Protein AF-A0A953I5X9-F1 (afdb_monomer)

Radius of gyration: 16.62 Å; Cα contacts (8 Å, |Δi|>4): 2; chains: 1; bounding box: 32×24×44 Å

Structure (mmCIF, N/CA/C/O backbone):
data_AF-A0A953I5X9-F1
#
_entry.id   AF-A0A953I5X9-F1
#
loop_
_atom_site.group_PDB
_atom_site.id
_atom_site.type_symbol
_atom_site.label_atom_id
_atom_site.label_alt_id
_atom_site.label_comp_id
_atom_site.label_asym_id
_atom_site.la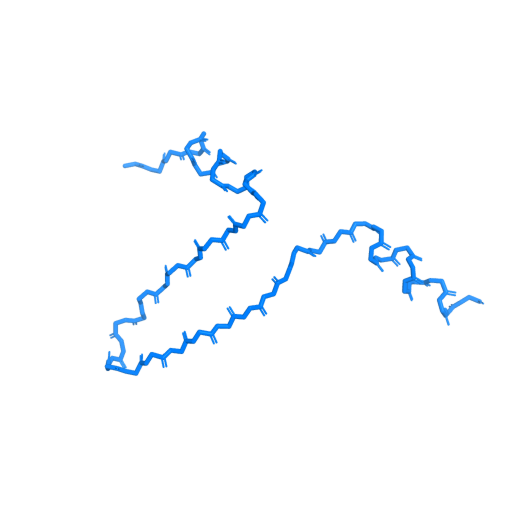bel_entity_id
_atom_site.label_seq_id
_atom_site.pdbx_PDB_ins_code
_atom_site.Cartn_x
_atom_site.Cartn_y
_atom_site.Cartn_z
_atom_site.occupancy
_atom_site.B_iso_or_equiv
_atom_site.auth_seq_id
_atom_site.auth_comp_id
_atom_site.auth_asym_id
_atom_site.auth_atom_id
_atom_site.pdbx_PDB_model_num
ATOM 1 N N . ALA A 1 1 ? 5.327 18.528 13.283 1.00 78.88 1 ALA A N 1
ATOM 2 C CA . ALA A 1 1 ? 5.841 18.784 11.922 1.00 78.88 1 ALA A CA 1
ATOM 3 C C . ALA A 1 1 ? 5.995 17.447 11.207 1.00 78.88 1 ALA A C 1
ATOM 5 O O . ALA A 1 1 ? 6.265 16.459 11.881 1.00 78.88 1 ALA A O 1
ATOM 6 N N . PHE A 1 2 ? 5.780 17.404 9.893 1.00 88.44 2 PHE A N 1
ATOM 7 C CA . PHE A 1 2 ? 5.997 16.201 9.083 1.00 88.44 2 PHE A CA 1
ATOM 8 C C . PHE A 1 2 ? 7.497 15.871 8.996 1.00 88.44 2 PHE A C 1
ATOM 10 O O . PHE A 1 2 ? 8.314 16.786 8.910 1.00 88.44 2 PHE A O 1
ATOM 17 N N . ASN A 1 3 ? 7.849 14.582 9.045 1.00 94.50 3 ASN A N 1
ATOM 18 C CA . ASN A 1 3 ? 9.222 14.098 8.896 1.00 94.50 3 ASN A CA 1
ATOM 19 C C . ASN A 1 3 ? 9.321 13.232 7.634 1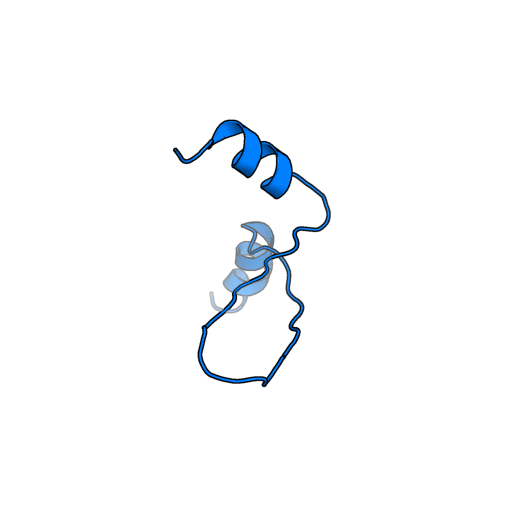.00 94.50 3 ASN A C 1
ATOM 21 O O . ASN A 1 3 ? 8.939 12.061 7.632 1.00 94.50 3 ASN A O 1
ATOM 25 N N . GLU A 1 4 ? 9.840 13.834 6.572 1.00 95.31 4 GLU A N 1
ATOM 26 C CA . GLU A 1 4 ? 9.948 13.220 5.250 1.00 95.31 4 GLU A CA 1
ATOM 27 C C . GLU A 1 4 ? 10.934 12.049 5.212 1.00 95.31 4 GLU A C 1
ATOM 29 O O . GLU A 1 4 ? 10.668 11.037 4.563 1.00 95.31 4 GLU A O 1
ATOM 34 N N . GLU A 1 5 ? 12.041 12.129 5.957 1.00 95.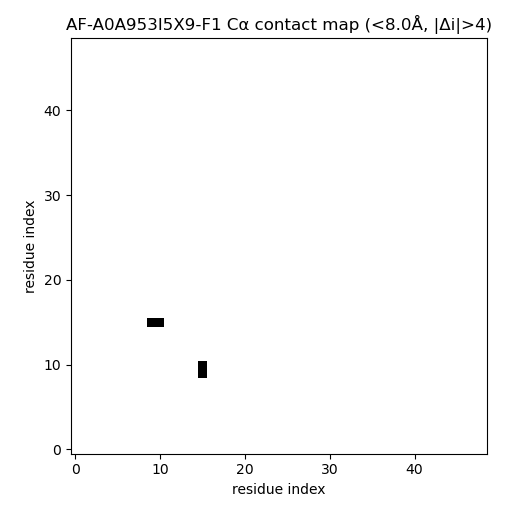56 5 GLU A N 1
ATOM 35 C CA . GLU A 1 5 ? 13.014 11.036 6.026 1.00 95.56 5 GLU A CA 1
ATOM 36 C C . GLU A 1 5 ? 12.404 9.782 6.655 1.00 95.56 5 GLU A C 1
ATOM 38 O O . GLU A 1 5 ? 12.606 8.671 6.162 1.00 95.56 5 GLU A O 1
ATOM 43 N N . ALA A 1 6 ? 11.639 9.948 7.736 1.00 93.56 6 ALA A N 1
ATOM 44 C CA . ALA A 1 6 ? 10.951 8.841 8.388 1.00 93.56 6 ALA A CA 1
ATOM 45 C C . ALA A 1 6 ? 9.895 8.216 7.461 1.00 93.56 6 ALA A C 1
ATOM 47 O O . ALA A 1 6 ? 9.831 6.992 7.352 1.00 93.56 6 ALA A O 1
ATOM 48 N N . ALA A 1 7 ? 9.122 9.042 6.746 1.00 93.00 7 ALA A N 1
ATOM 49 C CA . ALA A 1 7 ? 8.146 8.569 5.766 1.00 93.00 7 ALA A CA 1
ATOM 50 C C . ALA A 1 7 ? 8.821 7.798 4.619 1.00 93.00 7 ALA A C 1
ATOM 52 O O . ALA A 1 7 ? 8.395 6.699 4.277 1.00 93.00 7 ALA A O 1
ATOM 53 N N . THR A 1 8 ? 9.925 8.321 4.086 1.00 94.19 8 THR A N 1
ATOM 54 C CA . THR A 1 8 ? 10.693 7.674 3.013 1.00 94.19 8 THR A CA 1
ATOM 55 C C . THR A 1 8 ? 11.204 6.299 3.439 1.00 94.19 8 THR A C 1
ATOM 57 O O . THR A 1 8 ? 11.073 5.338 2.685 1.00 94.19 8 THR A O 1
ATOM 60 N N . ARG A 1 9 ? 11.731 6.166 4.665 1.00 94.38 9 ARG A N 1
ATOM 61 C CA . ARG A 1 9 ? 12.199 4.870 5.192 1.00 94.38 9 ARG A CA 1
ATOM 62 C C . ARG A 1 9 ? 11.075 3.838 5.303 1.00 94.38 9 ARG A C 1
ATOM 64 O O . ARG A 1 9 ? 11.325 2.661 5.071 1.00 94.38 9 ARG A O 1
ATOM 71 N N . LEU A 1 10 ? 9.858 4.261 5.649 1.00 93.00 10 LEU A N 1
ATOM 72 C CA . LEU A 1 10 ? 8.691 3.374 5.708 1.00 93.00 10 LEU A CA 1
ATOM 73 C C . LEU A 1 10 ? 8.232 2.949 4.307 1.00 93.00 10 LEU A C 1
ATOM 75 O O . LEU A 1 10 ? 7.959 1.774 4.089 1.00 93.00 10 LEU A O 1
ATOM 79 N N . LEU A 1 11 ? 8.216 3.874 3.344 1.00 94.44 11 LEU A N 1
ATOM 80 C CA . LEU A 1 11 ? 7.820 3.588 1.959 1.00 94.44 11 LEU A CA 1
ATOM 81 C C . LEU A 1 11 ? 8.813 2.687 1.205 1.00 94.44 11 LEU A C 1
ATOM 83 O O . LEU A 1 11 ? 8.443 2.086 0.203 1.00 94.44 11 LEU A O 1
ATOM 87 N N . GLN A 1 12 ? 10.060 2.580 1.671 1.00 94.25 12 GLN A N 1
ATOM 88 C CA . GLN A 1 12 ? 11.081 1.686 1.105 1.00 94.25 12 GLN A CA 1
ATOM 89 C C . GLN A 1 12 ? 10.968 0.228 1.585 1.00 94.25 12 GLN A C 1
ATOM 91 O O . GLN A 1 12 ? 11.748 -0.625 1.155 1.00 94.25 12 GLN A O 1
ATOM 96 N N . GLN A 1 13 ? 10.047 -0.071 2.503 1.00 93.88 13 GLN A N 1
ATOM 97 C CA . GLN A 1 13 ? 9.830 -1.433 2.981 1.00 93.88 13 GLN A CA 1
ATOM 98 C C . GLN A 1 13 ? 9.126 -2.292 1.925 1.00 93.88 13 GLN A C 1
ATOM 100 O O . GLN A 1 13 ? 8.434 -1.792 1.044 1.00 93.88 13 GLN A O 1
ATOM 105 N N . LYS A 1 14 ? 9.290 -3.616 2.034 1.00 93.44 14 LYS A N 1
ATOM 106 C CA . LYS A 1 14 ? 8.649 -4.584 1.130 1.00 93.44 14 LYS A CA 1
ATOM 107 C C . LYS A 1 14 ? 7.118 -4.519 1.192 1.00 93.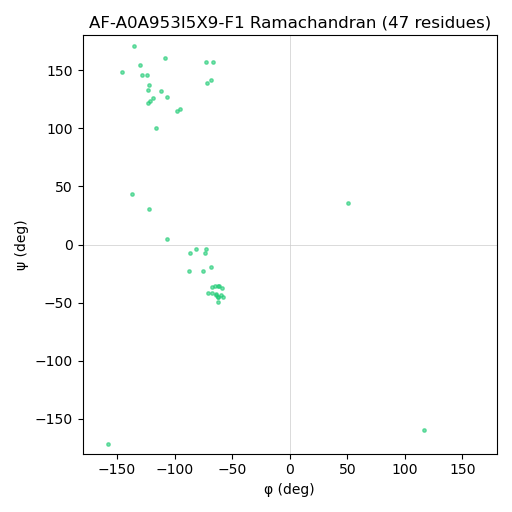44 14 LYS A C 1
ATOM 109 O O . LYS A 1 14 ? 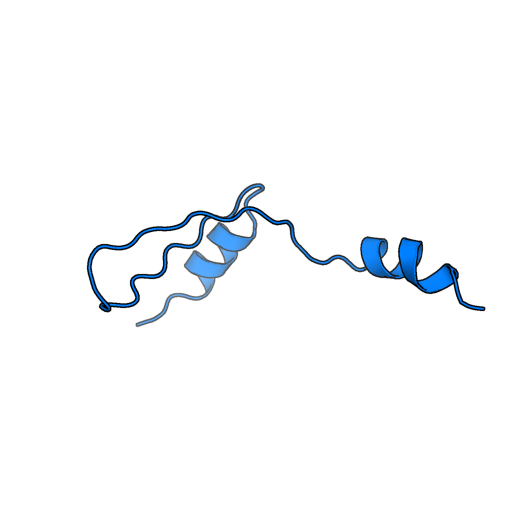6.457 -4.735 0.185 1.00 93.44 14 LYS A O 1
ATOM 114 N N . GLU A 1 15 ? 6.576 -4.265 2.376 1.00 94.88 15 GLU A N 1
ATOM 115 C CA . GLU A 1 15 ? 5.147 -4.101 2.612 1.00 94.88 15 GLU A CA 1
ATOM 116 C C . GLU A 1 15 ? 4.927 -2.738 3.252 1.00 94.88 15 GLU A C 1
ATOM 118 O O . GLU A 1 15 ? 5.630 -2.367 4.193 1.00 94.88 15 GLU A O 1
ATOM 123 N N . VAL A 1 16 ? 3.953 -1.996 2.731 1.00 95.12 16 VAL A N 1
ATOM 124 C CA . VAL A 1 16 ? 3.600 -0.667 3.223 1.00 95.12 16 VAL A CA 1
ATOM 125 C C . VAL A 1 16 ? 2.143 -0.698 3.655 1.00 95.12 16 VAL A C 1
ATOM 127 O O . VAL A 1 16 ? 1.260 -1.042 2.869 1.00 95.12 16 VAL A O 1
ATOM 130 N N . VAL A 1 17 ? 1.896 -0.336 4.913 1.00 95.56 17 VAL A N 1
ATOM 131 C CA . VAL A 1 17 ? 0.555 -0.297 5.502 1.00 95.56 17 VAL A CA 1
ATOM 132 C C . VAL A 1 17 ? 0.119 1.154 5.656 1.00 95.56 17 VAL A C 1
ATOM 134 O O . VAL A 1 17 ? 0.820 1.959 6.269 1.00 95.56 17 VAL A O 1
ATOM 137 N N . PHE A 1 18 ? -1.056 1.472 5.118 1.00 94.44 18 PHE A N 1
ATOM 138 C CA . PHE A 1 18 ? -1.698 2.771 5.276 1.00 94.44 18 PHE A CA 1
ATOM 139 C C . PHE A 1 18 ? -2.953 2.617 6.130 1.00 94.44 18 PHE A C 1
ATOM 141 O O . PHE A 1 18 ? -3.788 1.757 5.861 1.00 94.44 18 PHE A O 1
ATOM 148 N N . THR A 1 19 ? -3.102 3.492 7.120 1.00 96.19 19 THR A N 1
ATOM 149 C CA . THR A 1 19 ? -4.314 3.603 7.934 1.00 96.19 19 THR A CA 1
ATOM 150 C C . THR A 1 19 ? -4.890 4.995 7.737 1.00 96.19 19 THR A C 1
ATOM 152 O O . THR A 1 19 ? -4.186 5.988 7.925 1.00 96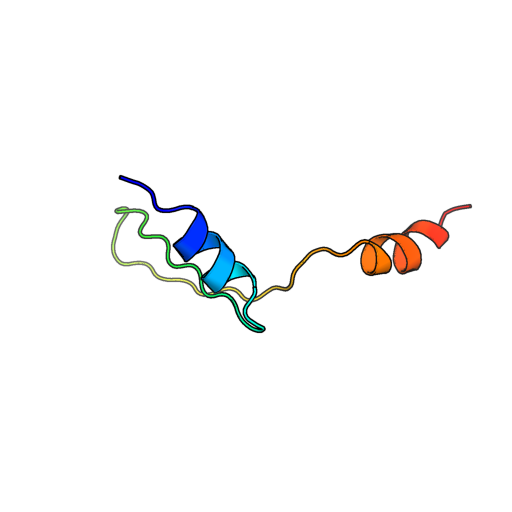.19 19 THR A O 1
ATOM 155 N N . ALA A 1 20 ? -6.163 5.068 7.361 1.00 95.12 20 ALA A N 1
ATOM 156 C CA . ALA A 1 20 ? -6.900 6.317 7.249 1.00 95.12 20 ALA A CA 1
ATOM 157 C C . ALA A 1 20 ? -8.137 6.245 8.147 1.00 95.12 20 ALA A C 1
ATOM 159 O O . ALA A 1 20 ? -8.969 5.358 7.976 1.00 95.12 20 ALA A O 1
ATOM 160 N N . ASP A 1 21 ? -8.249 7.182 9.087 1.00 97.00 21 ASP A N 1
ATOM 161 C CA . ASP A 1 21 ? -9.469 7.407 9.862 1.00 97.00 21 ASP A CA 1
ATOM 162 C C . ASP A 1 21 ? -10.267 8.524 9.182 1.00 97.00 21 ASP A C 1
ATOM 164 O O . ASP A 1 21 ? -9.787 9.649 9.032 1.00 97.00 21 ASP A O 1
ATOM 168 N N . LEU A 1 22 ? -11.468 8.188 8.710 1.00 96.38 22 LEU A N 1
ATOM 169 C CA . LEU A 1 22 ? -12.351 9.130 8.023 1.00 96.38 22 LEU A CA 1
ATOM 170 C C . LEU A 1 22 ? -13.240 9.921 8.992 1.00 96.38 22 LEU A C 1
ATOM 172 O O . LEU A 1 22 ? -13.953 10.818 8.545 1.00 96.38 22 LEU A O 1
ATOM 176 N N . HIS A 1 23 ? -13.236 9.588 10.290 1.00 96.94 23 HIS A N 1
ATOM 177 C CA . HIS A 1 23 ? -14.092 10.189 11.317 1.00 96.94 23 HIS A CA 1
ATOM 178 C C . HIS A 1 23 ? -15.588 10.226 10.935 1.00 96.94 23 HIS A C 1
ATOM 180 O O . HIS A 1 23 ? -16.309 11.168 11.265 1.00 96.94 23 HIS A O 1
ATOM 186 N N . ALA A 1 24 ? -16.062 9.197 10.225 1.00 96.75 24 ALA A N 1
ATOM 187 C CA . ALA A 1 24 ? -17.390 9.147 9.603 1.00 96.75 24 ALA A CA 1
ATOM 188 C C . ALA A 1 24 ? -18.245 7.952 10.075 1.00 96.75 24 ALA A C 1
ATOM 190 O O . ALA A 1 24 ? -19.065 7.431 9.321 1.00 96.75 24 ALA A O 1
ATOM 191 N N . GLY A 1 25 ? -18.051 7.512 11.322 1.00 96.00 25 GLY A N 1
ATOM 192 C CA . GLY A 1 25 ? -18.770 6.391 11.936 1.00 96.00 25 GLY A CA 1
ATOM 193 C C . GLY A 1 25 ? -17.849 5.229 12.305 1.00 96.00 25 GLY A C 1
ATOM 194 O O . GLY A 1 25 ? -16.647 5.414 12.454 1.00 96.00 25 GLY A O 1
ATOM 195 N N . GLU A 1 26 ? -18.430 4.039 12.461 1.00 97.19 26 GLU A N 1
ATOM 196 C CA . GLU A 1 26 ? -17.739 2.837 12.968 1.00 97.19 26 GLU A CA 1
ATOM 197 C C . GLU A 1 26 ? -17.445 1.792 11.879 1.00 97.19 26 GLU A C 1
ATOM 199 O O . GLU A 1 26 ? -16.995 0.687 12.170 1.00 97.19 26 GLU A O 1
ATOM 204 N N . ALA A 1 27 ? -17.737 2.106 10.615 1.00 97.69 27 ALA A N 1
ATOM 205 C CA . ALA A 1 27 ? -17.477 1.190 9.513 1.00 97.69 27 ALA A CA 1
ATOM 206 C C . ALA A 1 27 ? -15.969 1.076 9.232 1.00 97.69 27 ALA A C 1
ATOM 208 O O . ALA A 1 27 ? -15.264 2.083 9.184 1.00 97.69 27 ALA A O 1
ATOM 209 N N . GLU A 1 28 ? -15.504 -0.145 8.965 1.00 97.75 28 GLU A N 1
ATOM 210 C CA . GLU A 1 28 ? -14.111 -0.450 8.630 1.00 97.75 28 GLU A CA 1
ATOM 211 C C . GLU A 1 28 ? -14.031 -1.282 7.340 1.00 97.75 28 GLU A C 1
ATOM 213 O O . GLU A 1 28 ? -14.904 -2.107 7.054 1.00 97.75 28 GLU A O 1
ATOM 218 N N . ALA A 1 29 ? -12.978 -1.062 6.550 1.00 97.00 29 ALA A N 1
ATOM 219 C CA . ALA A 1 29 ? -12.662 -1.856 5.370 1.00 97.00 29 ALA A CA 1
ATOM 220 C C . ALA A 1 29 ? -11.143 -1.980 5.188 1.00 97.00 29 ALA A C 1
ATOM 222 O O . ALA A 1 29 ? -10.389 -1.054 5.484 1.00 97.00 29 ALA A O 1
ATOM 223 N N . THR A 1 30 ? -10.700 -3.111 4.638 1.00 97.75 30 THR A N 1
ATOM 224 C CA . THR A 1 30 ? -9.297 -3.359 4.280 1.00 97.75 30 THR A CA 1
ATOM 225 C C . THR A 1 30 ? -9.200 -3.691 2.797 1.00 97.75 30 THR A C 1
ATOM 227 O O . THR A 1 30 ? -10.013 -4.450 2.268 1.00 97.75 30 THR A O 1
ATOM 230 N N . ALA A 1 31 ? -8.196 -3.131 2.127 1.00 97.06 31 ALA A N 1
ATOM 231 C CA . ALA A 1 31 ? -7.880 -3.419 0.736 1.00 97.06 31 ALA A CA 1
ATOM 232 C C . ALA A 1 31 ? -6.389 -3.736 0.591 1.00 97.06 31 ALA A C 1
ATOM 234 O O . ALA A 1 31 ? -5.565 -3.270 1.378 1.00 97.06 31 ALA A O 1
ATOM 235 N N . TRP A 1 32 ? -6.052 -4.507 -0.441 1.00 96.81 32 TRP A N 1
ATOM 236 C CA . TRP A 1 32 ? -4.680 -4.877 -0.774 1.00 96.81 32 TRP A CA 1
ATOM 237 C C . TRP A 1 32 ? -4.367 -4.459 -2.203 1.00 96.81 32 TRP A C 1
ATOM 239 O O . TRP A 1 32 ? -5.227 -4.507 -3.083 1.00 96.81 32 TRP A O 1
ATOM 249 N N . GLY A 1 33 ? -3.120 -4.074 -2.432 1.00 95.00 33 GLY A N 1
ATOM 250 C CA . GLY A 1 33 ? -2.620 -3.690 -3.741 1.00 95.00 33 GLY A CA 1
ATOM 251 C C . GLY A 1 33 ? -1.107 -3.825 -3.800 1.00 95.00 33 GLY A C 1
ATOM 252 O O . GLY A 1 33 ? -0.481 -4.354 -2.882 1.00 95.00 33 GLY A O 1
ATOM 253 N N . CYS A 1 34 ? -0.528 -3.339 -4.887 1.00 93.81 34 CYS A N 1
ATOM 254 C CA . CYS A 1 34 ? 0.912 -3.244 -5.069 1.00 93.81 34 CYS A CA 1
ATOM 255 C C . CYS A 1 34 ? 1.270 -1.879 -5.658 1.00 93.81 34 CYS A C 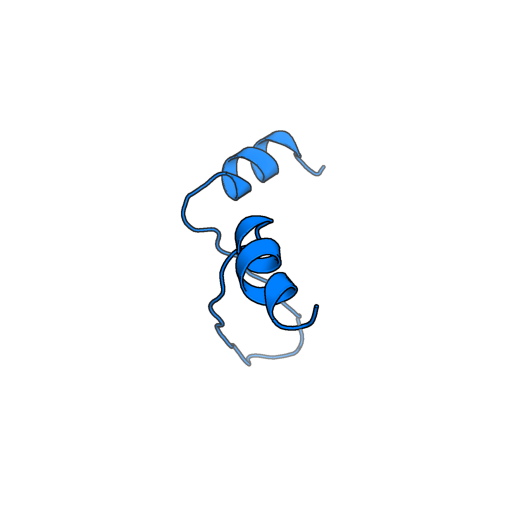1
ATOM 257 O O . CYS A 1 34 ? 0.394 -1.109 -6.063 1.00 93.81 34 CYS A O 1
ATOM 259 N N . ASP A 1 35 ? 2.562 -1.582 -5.699 1.00 94.00 35 ASP A N 1
ATOM 260 C CA . ASP A 1 35 ? 3.072 -0.407 -6.380 1.00 94.00 35 ASP A CA 1
ATOM 261 C C . ASP A 1 35 ? 2.871 -0.502 -7.900 1.00 9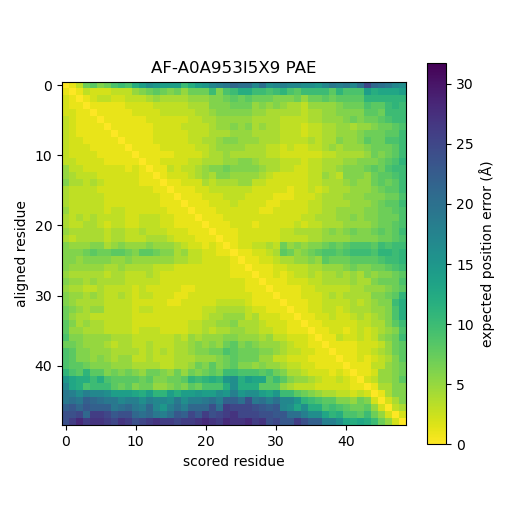4.00 35 ASP A C 1
ATOM 263 O O . ASP A 1 35 ? 2.717 -1.575 -8.492 1.00 94.00 35 ASP A O 1
ATOM 267 N N . LEU A 1 36 ? 2.850 0.665 -8.541 1.00 92.75 36 LEU A N 1
ATOM 268 C CA . LEU A 1 36 ? 2.820 0.776 -9.991 1.00 92.75 36 LEU A CA 1
ATOM 269 C C . LEU A 1 36 ? 4.240 1.027 -10.493 1.00 92.75 36 LEU A C 1
ATOM 271 O O . LEU A 1 36 ? 4.816 2.084 -10.238 1.00 92.75 36 LEU A O 1
ATOM 275 N N . THR A 1 37 ? 4.784 0.071 -11.243 1.00 91.19 37 THR A N 1
ATOM 276 C CA . THR A 1 37 ? 6.164 0.122 -11.739 1.00 91.19 37 THR A CA 1
ATOM 277 C C . THR A 1 37 ? 6.235 0.387 -13.241 1.00 91.19 37 THR A C 1
ATOM 279 O O . THR A 1 37 ? 5.286 0.156 -13.995 1.00 91.19 37 THR A O 1
ATOM 282 N N . PHE A 1 38 ? 7.401 0.841 -13.707 1.00 90.06 38 PHE A N 1
ATOM 283 C CA . PHE A 1 38 ? 7.673 0.987 -15.139 1.00 90.06 38 PHE A CA 1
ATOM 284 C C . PHE A 1 38 ? 7.525 -0.344 -15.893 1.00 90.06 38 PHE A C 1
ATOM 286 O O . PHE A 1 38 ? 6.989 -0.375 -17.001 1.00 90.06 38 PHE A O 1
ATOM 293 N N . ASP A 1 39 ? 7.941 -1.454 -15.283 1.00 89.12 39 ASP A N 1
ATOM 294 C CA . ASP A 1 39 ? 7.856 -2.777 -15.902 1.00 89.12 39 ASP A CA 1
ATOM 295 C C . ASP A 1 39 ? 6.408 -3.215 -16.132 1.00 89.12 39 ASP A C 1
ATOM 297 O O . ASP A 1 39 ? 6.105 -3.783 -17.184 1.00 89.12 39 ASP A O 1
ATOM 301 N N . TYR A 1 40 ? 5.489 -2.867 -15.221 1.00 87.81 40 TYR A N 1
ATOM 302 C CA . TYR A 1 40 ? 4.058 -3.087 -15.434 1.00 87.81 40 TYR A CA 1
ATOM 303 C C . TYR A 1 40 ? 3.568 -2.386 -16.709 1.00 87.81 40 TYR A C 1
ATOM 305 O O . TYR A 1 40 ? 2.864 -2.990 -17.527 1.00 87.81 40 TYR A O 1
ATOM 313 N N . VAL A 1 41 ? 3.979 -1.130 -16.913 1.00 88.12 41 VAL A N 1
ATOM 314 C CA . VAL A 1 41 ? 3.634 -0.346 -18.108 1.00 88.12 41 VAL A CA 1
ATOM 315 C C . VAL A 1 41 ? 4.289 -0.927 -19.355 1.00 88.12 41 VAL A C 1
ATOM 317 O O . VAL A 1 41 ? 3.634 -1.030 -20.384 1.00 88.12 41 VAL A O 1
ATOM 320 N N . LYS A 1 42 ? 5.553 -1.347 -19.293 1.00 86.88 42 LYS A N 1
ATOM 321 C CA . LYS A 1 42 ? 6.266 -1.935 -20.435 1.00 86.88 42 LYS A CA 1
ATOM 322 C C . LYS A 1 42 ? 5.616 -3.235 -20.917 1.00 86.88 42 LYS A C 1
ATOM 324 O O . LYS A 1 42 ? 5.424 -3.409 -22.120 1.00 86.88 42 LYS A O 1
ATOM 329 N N . ILE A 1 43 ? 5.260 -4.128 -19.990 1.00 81.38 43 ILE A N 1
ATOM 330 C CA . ILE A 1 43 ? 4.599 -5.403 -20.304 1.00 81.38 43 ILE A CA 1
ATOM 331 C C . ILE A 1 43 ? 3.242 -5.140 -20.963 1.00 81.38 43 ILE A C 1
ATOM 333 O O . ILE A 1 43 ? 2.958 -5.685 -22.027 1.00 81.38 43 ILE A O 1
ATOM 337 N N . ASN A 1 44 ? 2.420 -4.271 -20.370 1.00 81.69 44 ASN A N 1
ATOM 338 C CA . ASN A 1 44 ? 1.038 -4.069 -20.815 1.00 81.69 44 ASN A CA 1
ATOM 339 C C . ASN A 1 44 ? 0.878 -3.022 -21.934 1.00 81.69 44 ASN A C 1
ATOM 341 O O . ASN A 1 44 ? -0.093 -3.060 -22.683 1.00 81.69 44 ASN A O 1
ATOM 345 N N . GLY A 1 45 ? 1.823 -2.097 -22.086 1.00 79.50 45 GLY A N 1
ATOM 346 C CA . GLY A 1 45 ? 1.790 -1.030 -23.090 1.00 79.50 45 GLY A CA 1
ATOM 347 C C . GLY A 1 45 ? 2.112 -1.510 -24.504 1.00 79.50 45 GLY A C 1
ATOM 348 O O . GLY A 1 45 ? 1.677 -0.896 -25.473 1.00 79.50 45 GLY A O 1
ATOM 349 N N . SER A 1 46 ? 2.808 -2.642 -24.630 1.00 66.69 46 SER A N 1
ATOM 350 C CA . SER A 1 46 ? 3.139 -3.260 -25.923 1.00 66.69 46 SER A CA 1
ATOM 351 C C . SER A 1 46 ? 1.952 -3.946 -26.619 1.00 66.69 46 SER A C 1
ATOM 353 O O . SER A 1 46 ? 2.060 -4.320 -27.782 1.00 66.69 46 SER A O 1
ATOM 355 N N . TYR A 1 47 ? 0.794 -4.066 -25.958 1.00 60.19 47 TYR A N 1
ATOM 356 C CA . TYR A 1 47 ? -0.400 -4.717 -26.517 1.00 60.19 47 TYR A CA 1
ATOM 357 C C . TYR A 1 47 ? -1.128 -3.900 -27.607 1.00 60.19 47 TYR A C 1
ATOM 359 O O . TYR A 1 47 ? -2.120 -4.381 -28.156 1.00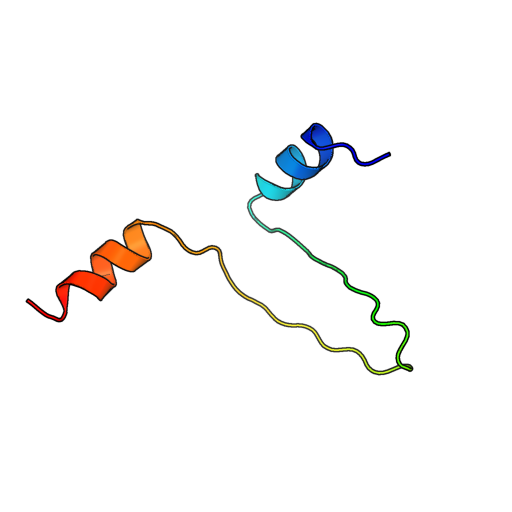 60.19 47 TYR A O 1
ATOM 367 N N . ARG A 1 48 ? -0.702 -2.662 -27.912 1.00 58.09 48 ARG A N 1
ATOM 368 C CA . ARG A 1 48 ? -1.391 -1.754 -28.856 1.00 58.09 48 ARG A CA 1
ATOM 369 C C . ARG A 1 48 ? -0.458 -0.995 -29.819 1.00 58.09 48 ARG A C 1
ATOM 371 O O . ARG A 1 48 ? -0.671 0.194 -30.052 1.00 58.09 48 ARG A O 1
ATOM 378 N N . THR A 1 49 ? 0.536 -1.667 -30.397 1.00 56.09 49 THR A N 1
ATOM 379 C CA . THR A 1 49 ? 1.279 -1.165 -31.576 1.00 56.09 49 THR A CA 1
ATOM 380 C C . THR A 1 49 ? 1.196 -2.133 -32.733 1.00 56.09 49 THR A C 1
ATOM 382 O O . THR A 1 49 ? 1.331 -3.346 -32.462 1.00 56.09 49 THR A O 1
#

Sequence (49 aa):
AFNEEAATRLLQQKEVVFTADLHAGEAEATAWGCDLTFDYVKINGSYRT

Mean predicted aligned error: 5.57 Å

Organism: Symbiobacterium thermophilum (NCBI:txid2734)

InterPro domains:
  IPR002813 Arginine biosynthesis protein ArgJ [PF01960] (2-49)
  IPR016117 ArgJ-like domain superfamily [SSF56266] (2-45)
  IPR042195 ArgJ beta chain, C-terminal domain [G3DSA:3.10.20.340] (1-49)

Foldseek 3Di:
DDDVVVVVVQVPDPDHDDDDDPVPDDDDDDDDDDDDDPVNCVVPVVPPD

Solvent-accessible surface area (backbone atoms only — not comparable to full-atom values): 3681 Å² total; per-residue (Å²): 133,89,60,65,69,62,51,50,61,49,68,70,43,98,70,72,87,87,87,84,86,80,86,81,73,89,83,82,87,85,86,87,87,78,87,90,53,71,64,60,47,57,67,62,60,62,80,78,119

Secondary structure (DSSP, 8-state):
---HHHHHHHHTSSS--------S-S-----------HHHHHHHHGGG-

pLDDT: mean 90.3, std 10.13, range [56.09, 97.75]